Protein AF-A0A920STB0-F1 (afdb_monomer)

pLDDT: mean 74.6, std 9.64, range [38.59, 88.31]

Sequence (84 aa):
MIRSGPGLLSNDLDAYTTPYRVFVNADEEVGAALRRYTAPPGDDRSLDVGSTIEIAHRMARPSSRERFCLPGLRHMAPVEDPGA

Radius of gyration: 19.27 Å; Cα contacts (8 Å, |Δi|>4): 67; chains: 1; bounding box: 45×46×34 Å

Nearest PDB structures (foldseek):
  6jim-assembly2_B  TM=3.962E-01  e=4.246E+00  Chikungunya virus
  6jim-assembly1_A  TM=3.996E-01  e=5.591E+00  Chikungunya virus
  8ivi-assembly1_A  TM=3.682E-01  e=9.051E+00  Mycobacterium tuberculosis H37Rv

Structure (mmCIF, N/CA/C/O backbone):
data_AF-A0A920STB0-F1
#
_entry.id   AF-A0A920STB0-F1
#
loop_
_atom_site.group_PDB
_atom_site.id
_atom_site.type_symbol
_atom_site.label_atom_id
_atom_site.label_alt_id
_atom_site.label_comp_id
_atom_site.label_asym_id
_atom_site.label_entity_id
_atom_site.label_seq_id
_atom_site.pdbx_PDB_ins_code
_atom_site.Cartn_x
_atom_site.Cartn_y
_atom_site.Cartn_z
_atom_site.occupancy
_atom_site.B_iso_or_equiv
_atom_site.auth_seq_id
_atom_site.auth_comp_id
_atom_site.auth_asym_id
_atom_site.auth_atom_id
_atom_site.pdbx_PDB_model_num
ATOM 1 N N . MET A 1 1 ? -30.304 -33.244 -2.229 1.00 38.59 1 MET A N 1
ATOM 2 C CA . MET A 1 1 ? -30.901 -32.572 -1.054 1.00 38.59 1 MET A CA 1
ATOM 3 C C . MET A 1 1 ? -29.760 -32.131 -0.147 1.00 38.59 1 MET A C 1
ATOM 5 O O . MET A 1 1 ? -29.222 -32.952 0.580 1.00 38.59 1 MET A O 1
ATOM 9 N N . ILE A 1 2 ? -29.304 -30.884 -0.283 1.00 48.53 2 ILE A N 1
ATOM 10 C CA . ILE A 1 2 ? -28.231 -30.312 0.547 1.00 48.53 2 ILE A CA 1
ATOM 11 C C . ILE A 1 2 ? -28.921 -29.668 1.750 1.00 48.53 2 ILE A C 1
ATOM 13 O O . ILE A 1 2 ? -29.781 -28.809 1.571 1.00 48.53 2 ILE A O 1
ATOM 17 N N . ARG A 1 3 ? -28.615 -30.130 2.966 1.00 47.72 3 ARG A N 1
ATOM 18 C CA . ARG A 1 3 ? -29.109 -29.495 4.192 1.00 47.72 3 ARG A CA 1
ATOM 19 C C . ARG A 1 3 ? -28.303 -28.224 4.434 1.00 47.72 3 ARG A C 1
ATOM 21 O O . ARG A 1 3 ? -27.120 -28.305 4.746 1.00 47.72 3 ARG A O 1
ATOM 28 N N . SER A 1 4 ? -28.949 -27.072 4.296 1.00 53.78 4 SER A N 1
ATOM 29 C CA . SER A 1 4 ? -28.440 -25.799 4.798 1.00 53.78 4 SER A CA 1
ATOM 30 C C . SER A 1 4 ? -28.271 -25.918 6.316 1.00 53.78 4 SER A C 1
ATOM 32 O O . SER A 1 4 ? -29.242 -26.188 7.023 1.00 53.78 4 SER A O 1
ATOM 34 N N . GLY A 1 5 ? -27.036 -25.798 6.812 1.00 57.22 5 GLY A N 1
ATOM 35 C CA . GLY A 1 5 ? -26.766 -25.690 8.249 1.00 57.22 5 GLY A CA 1
ATOM 36 C C . GLY A 1 5 ? -27.433 -24.441 8.843 1.00 57.22 5 GLY A C 1
ATOM 37 O O . GLY A 1 5 ? -27.860 -23.570 8.080 1.00 57.22 5 GLY A O 1
ATOM 38 N N . PRO A 1 6 ? -27.559 -24.342 10.179 1.00 54.16 6 PRO A N 1
ATOM 39 C CA . PRO A 1 6 ? -28.166 -23.176 10.812 1.00 54.16 6 PRO A CA 1
ATOM 40 C C . PRO A 1 6 ? -27.395 -21.922 10.383 1.00 54.16 6 PRO A C 1
ATOM 42 O O . PRO A 1 6 ? -26.212 -21.781 10.686 1.00 54.16 6 PRO A O 1
ATOM 45 N N . GLY A 1 7 ? -28.047 -21.046 9.614 1.00 59.94 7 GLY A N 1
ATOM 46 C CA . GLY A 1 7 ? -27.490 -19.740 9.268 1.00 59.94 7 GLY A CA 1
ATOM 47 C C . GLY A 1 7 ? -27.231 -18.944 10.544 1.00 59.94 7 GLY A C 1
ATOM 48 O O . GLY A 1 7 ? -27.941 -19.145 11.530 1.00 59.94 7 GLY A O 1
ATOM 49 N N . LEU A 1 8 ? -26.220 -18.066 10.547 1.00 59.75 8 LEU A N 1
ATOM 50 C CA . LEU A 1 8 ? -26.009 -17.123 11.650 1.00 59.75 8 LEU A CA 1
ATOM 51 C C . LEU A 1 8 ? -27.327 -16.369 11.896 1.00 59.75 8 LEU A C 1
ATOM 53 O O . LEU A 1 8 ? -27.713 -15.510 11.108 1.00 59.75 8 LEU A O 1
ATOM 57 N N . LEU A 1 9 ? -28.039 -16.726 12.968 1.00 63.91 9 LEU A N 1
ATOM 58 C CA . LEU A 1 9 ? -29.356 -16.169 13.300 1.00 63.91 9 LEU A CA 1
ATOM 59 C C . LEU A 1 9 ? -29.271 -14.705 13.760 1.00 63.91 9 LEU A C 1
ATOM 61 O O . LEU A 1 9 ? -30.284 -14.015 13.807 1.00 63.91 9 LEU A O 1
ATOM 65 N N . SER A 1 10 ? -28.065 -14.216 14.045 1.00 67.06 10 SER A N 1
ATOM 66 C CA . SER A 1 10 ? -27.767 -12.800 14.224 1.00 67.06 10 SER A CA 1
ATOM 67 C C . SER A 1 10 ? -26.295 -12.548 13.912 1.00 67.06 10 SER A C 1
ATOM 69 O O . SER A 1 10 ? -25.431 -13.257 14.433 1.00 67.06 10 SER A O 1
ATOM 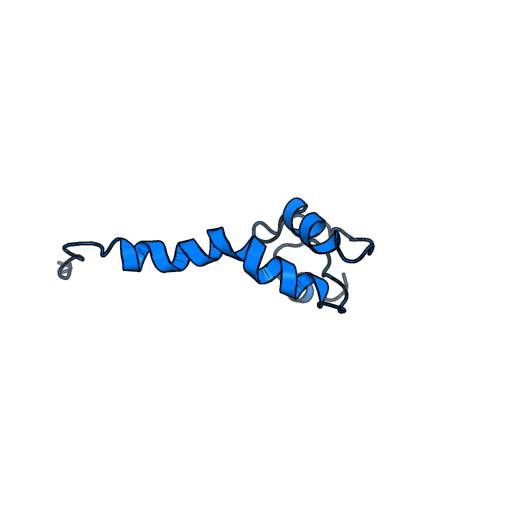71 N N . ASN A 1 11 ? -25.997 -11.534 13.102 1.00 70.69 11 ASN A N 1
ATOM 72 C CA . ASN A 1 11 ? -24.641 -10.999 13.030 1.00 70.69 11 ASN A CA 1
ATOM 73 C C . ASN A 1 11 ? -24.384 -10.179 14.296 1.00 70.69 11 ASN A C 1
ATOM 75 O O . ASN A 1 11 ? -25.120 -9.233 14.576 1.00 70.69 11 ASN A O 1
ATOM 79 N N . ASP A 1 12 ? -23.334 -10.522 15.034 1.00 84.12 12 ASP A N 1
ATOM 80 C CA . ASP A 1 12 ? -22.741 -9.597 15.991 1.00 84.12 12 ASP A CA 1
ATOM 81 C C . ASP A 1 12 ? -22.149 -8.426 15.190 1.00 84.12 12 ASP A C 1
ATOM 83 O O . ASP A 1 12 ? -21.188 -8.584 14.432 1.00 84.12 12 ASP A O 1
ATOM 87 N N . LEU A 1 13 ? -22.792 -7.262 15.295 1.00 83.06 13 LEU A N 1
ATOM 88 C CA . LEU A 1 13 ? -22.397 -6.043 14.593 1.00 83.06 13 LEU A CA 1
ATOM 89 C C . LEU A 1 13 ? -21.021 -5.549 15.045 1.00 83.06 13 LEU A C 1
ATOM 91 O O . LEU A 1 13 ? -20.265 -5.037 14.218 1.00 83.06 13 LEU A O 1
ATOM 95 N N . ASP A 1 14 ? -20.668 -5.733 16.315 1.00 83.38 14 ASP A N 1
ATOM 96 C CA . ASP A 1 14 ? -19.369 -5.323 16.838 1.00 83.38 14 ASP A CA 1
ATOM 97 C C . ASP A 1 14 ? -18.275 -6.244 16.295 1.00 83.38 14 ASP A C 1
ATOM 99 O O . ASP A 1 14 ? -17.263 -5.767 15.773 1.00 83.38 14 ASP A O 1
ATOM 103 N N . ALA A 1 15 ? -18.502 -7.560 16.296 1.00 80.38 15 ALA A N 1
ATOM 104 C CA . ALA A 1 15 ? -17.587 -8.515 15.670 1.00 80.38 15 ALA A CA 1
ATOM 105 C C . ALA A 1 15 ? -17.456 -8.287 14.154 1.00 80.38 15 ALA A C 1
ATOM 107 O O . ALA A 1 15 ? -16.358 -8.385 13.605 1.00 80.38 15 ALA A O 1
ATOM 108 N N . TYR A 1 16 ? -18.553 -7.936 13.475 1.00 81.25 16 TYR A N 1
ATOM 109 C CA . TYR A 1 16 ? -18.549 -7.642 12.044 1.00 81.25 16 TYR A CA 1
ATOM 110 C C . TYR A 1 16 ? -17.797 -6.349 11.716 1.00 81.25 16 TYR A C 1
ATOM 112 O O . TYR A 1 16 ? -17.090 -6.301 10.716 1.00 81.25 16 TYR A O 1
ATOM 120 N N . THR A 1 17 ? -17.923 -5.302 12.537 1.00 86.75 17 THR A N 1
ATOM 121 C CA . THR A 1 17 ? -17.324 -3.983 12.265 1.00 86.75 17 THR A CA 1
ATOM 122 C C . THR A 1 17 ? -15.893 -3.836 12.776 1.00 86.75 17 THR A C 1
ATOM 124 O O . THR A 1 17 ? -15.138 -3.040 12.219 1.00 86.75 17 THR A O 1
ATOM 127 N N . THR A 1 18 ? -15.481 -4.617 13.779 1.00 85.88 18 THR A N 1
ATOM 128 C CA . THR A 1 18 ? -14.131 -4.565 14.370 1.00 85.88 18 THR A CA 1
ATOM 129 C C . THR A 1 18 ? -13.001 -4.640 13.330 1.00 85.88 18 THR A C 1
ATOM 131 O O . THR A 1 18 ? -12.119 -3.781 13.377 1.00 85.88 18 THR A O 1
ATOM 134 N N . PRO A 1 19 ? -13.019 -5.555 12.339 1.00 82.56 19 PRO A N 1
ATOM 135 C CA . PRO A 1 19 ? -11.991 -5.591 11.297 1.00 82.56 19 PRO A CA 1
ATOM 136 C C . PRO A 1 19 ? -11.972 -4.325 10.432 1.00 82.56 19 PRO A C 1
ATOM 138 O O . PRO A 1 19 ? -10.909 -3.871 10.022 1.00 82.56 19 PRO A O 1
ATOM 141 N N . TYR A 1 20 ? -13.135 -3.716 10.183 1.00 80.50 20 TYR A N 1
ATOM 142 C CA . TYR A 1 20 ? -13.233 -2.513 9.353 1.00 80.50 20 TYR A CA 1
ATOM 143 C C . TYR A 1 20 ? -12.691 -1.265 10.046 1.00 80.50 20 TYR A C 1
ATOM 145 O O . TYR A 1 20 ? -12.229 -0.346 9.372 1.00 80.50 20 TYR A O 1
ATOM 153 N N . ARG A 1 21 ? -12.678 -1.241 11.385 1.00 82.38 21 ARG A N 1
ATOM 154 C CA . ARG A 1 21 ? -12.065 -0.146 12.152 1.00 82.38 21 ARG A CA 1
ATOM 155 C C . ARG A 1 21 ? -10.571 -0.023 11.870 1.00 82.38 21 ARG A C 1
ATOM 157 O O . ARG A 1 21 ? -10.064 1.092 11.887 1.00 82.38 21 ARG A O 1
ATOM 164 N N . VAL A 1 22 ? -9.897 -1.127 11.533 1.00 78.81 22 VAL A N 1
ATOM 165 C CA . VAL A 1 22 ? -8.494 -1.100 11.094 1.00 78.81 22 VAL A CA 1
ATOM 166 C C . VAL A 1 22 ? -8.347 -0.226 9.854 1.00 78.81 22 VAL A C 1
ATOM 168 O O . VAL A 1 22 ? -7.495 0.647 9.839 1.00 78.81 22 VAL A O 1
ATOM 171 N N . PHE A 1 23 ? -9.208 -0.374 8.845 1.00 73.56 23 PHE A N 1
ATOM 172 C CA . PHE A 1 23 ? -9.124 0.445 7.631 1.00 73.56 23 PHE A CA 1
ATOM 173 C C . PHE A 1 23 ? -9.456 1.922 7.877 1.00 73.56 23 PHE A C 1
ATOM 175 O O . PHE A 1 23 ? -8.885 2.785 7.219 1.00 73.56 23 PHE A O 1
ATOM 182 N N . VAL A 1 24 ? -10.346 2.217 8.830 1.00 78.50 24 VAL A N 1
ATOM 183 C CA . VAL A 1 24 ? -10.707 3.598 9.196 1.00 78.50 24 VAL A CA 1
ATOM 184 C C . VAL A 1 24 ? -9.578 4.291 9.965 1.00 78.50 24 VAL A C 1
ATOM 186 O O . VAL A 1 24 ? -9.289 5.456 9.708 1.00 78.50 24 VAL A O 1
ATOM 189 N N . ASN A 1 25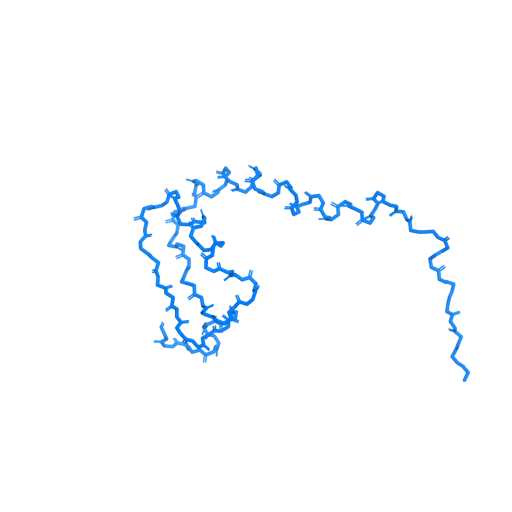 ? -8.921 3.576 10.880 1.00 78.75 25 ASN A N 1
ATOM 190 C CA . ASN A 1 25 ? -7.913 4.143 11.781 1.00 78.75 25 ASN A CA 1
ATOM 191 C C . ASN A 1 25 ? -6.471 3.974 11.276 1.00 78.75 25 ASN A C 1
ATOM 193 O O . ASN A 1 25 ? -5.554 4.598 11.815 1.00 78.75 25 ASN A O 1
ATOM 197 N N . ALA A 1 26 ? -6.258 3.150 10.243 1.00 74.12 26 ALA A N 1
ATOM 198 C CA . ALA A 1 26 ? -4.935 2.823 9.716 1.00 74.12 26 ALA A CA 1
ATOM 199 C C . ALA A 1 26 ? -4.120 4.071 9.381 1.00 74.12 26 ALA A C 1
ATOM 201 O O . ALA A 1 26 ? -2.919 4.085 9.602 1.00 74.12 26 ALA A O 1
ATOM 202 N N . ASP A 1 27 ? -4.739 5.140 8.890 1.00 71.38 27 ASP A N 1
ATOM 203 C CA . ASP A 1 27 ? -4.015 6.355 8.522 1.00 71.38 27 ASP A CA 1
ATOM 204 C C . ASP A 1 27 ? -3.297 7.024 9.701 1.00 71.38 27 ASP A C 1
ATOM 206 O O . ASP A 1 27 ? -2.149 7.461 9.562 1.00 71.38 27 ASP A O 1
ATOM 210 N N . GLU A 1 28 ? -3.949 7.094 10.863 1.00 72.25 28 GLU A N 1
ATOM 211 C CA . GLU A 1 28 ? -3.357 7.664 12.075 1.00 72.25 28 GLU A CA 1
ATOM 212 C C . GLU A 1 28 ? -2.286 6.731 12.654 1.00 72.25 28 GLU A C 1
ATOM 214 O O . GLU A 1 28 ? -1.184 7.179 12.990 1.00 72.25 28 GLU A O 1
ATOM 219 N N . GLU A 1 29 ? -2.571 5.427 12.704 1.00 72.75 29 GLU A N 1
ATOM 220 C CA . GLU A 1 29 ? -1.683 4.411 13.282 1.00 72.75 29 GLU A CA 1
ATOM 221 C C . GLU A 1 29 ? -0.437 4.153 12.411 1.00 72.75 29 GLU A C 1
ATOM 223 O O . GLU A 1 29 ? 0.699 4.135 12.897 1.00 72.75 29 GLU A O 1
ATOM 228 N N . VAL A 1 30 ? -0.623 4.016 11.096 1.00 73.75 30 VAL A N 1
ATOM 229 C CA . VAL A 1 30 ? 0.432 3.730 10.112 1.00 73.75 30 VAL A CA 1
ATOM 230 C C . VAL A 1 30 ? 1.211 4.996 9.760 1.00 73.75 30 VAL A C 1
ATOM 232 O O . VAL A 1 30 ? 2.422 4.929 9.547 1.00 73.75 30 VAL A O 1
ATOM 235 N N . GLY A 1 31 ? 0.580 6.175 9.769 1.00 72.88 31 GLY A N 1
ATOM 236 C CA . GLY A 1 31 ? 1.237 7.442 9.439 1.00 72.88 31 GLY A CA 1
ATOM 237 C C . GLY A 1 31 ? 2.470 7.743 10.302 1.00 72.88 31 GLY A C 1
ATOM 238 O O . GLY A 1 31 ? 3.476 8.255 9.801 1.00 72.88 31 GLY A O 1
ATOM 239 N N . ALA A 1 32 ? 2.437 7.392 11.592 1.00 74.94 32 ALA A N 1
ATOM 240 C CA . ALA A 1 32 ? 3.592 7.523 12.482 1.00 74.94 32 ALA A CA 1
ATOM 241 C C . ALA A 1 32 ? 4.709 6.514 12.172 1.00 74.94 32 ALA A C 1
ATOM 243 O O . ALA A 1 32 ? 5.887 6.877 12.220 1.00 74.94 32 ALA A O 1
ATOM 244 N N . ALA A 1 33 ? 4.351 5.276 11.826 1.00 75.75 33 ALA A N 1
ATOM 245 C CA . ALA A 1 33 ? 5.301 4.237 11.442 1.00 75.75 33 ALA A CA 1
ATOM 246 C C . ALA A 1 33 ? 5.975 4.544 10.093 1.00 75.75 33 ALA A C 1
ATOM 248 O O . ALA A 1 33 ? 7.188 4.382 9.962 1.00 75.75 33 ALA A O 1
ATOM 249 N N . LEU A 1 34 ? 5.230 5.088 9.125 1.00 71.12 34 LEU A N 1
ATOM 250 C CA . LEU A 1 34 ? 5.747 5.472 7.807 1.00 71.12 34 LEU A CA 1
ATOM 251 C C . LEU A 1 34 ? 6.845 6.529 7.875 1.00 71.12 34 LEU A C 1
ATOM 253 O O . LEU A 1 34 ? 7.787 6.481 7.093 1.00 71.12 34 LEU A O 1
ATOM 257 N N . ARG A 1 35 ? 6.788 7.446 8.848 1.00 75.25 35 ARG A N 1
ATOM 258 C CA . ARG A 1 35 ? 7.860 8.434 9.066 1.00 75.25 35 ARG A CA 1
ATOM 259 C C . ARG A 1 35 ? 9.192 7.806 9.488 1.00 75.25 35 ARG A C 1
ATOM 261 O O . ARG A 1 35 ? 10.223 8.461 9.391 1.00 75.25 35 ARG A O 1
ATOM 268 N N . ARG A 1 36 ? 9.177 6.563 9.976 1.00 77.06 36 ARG A N 1
ATO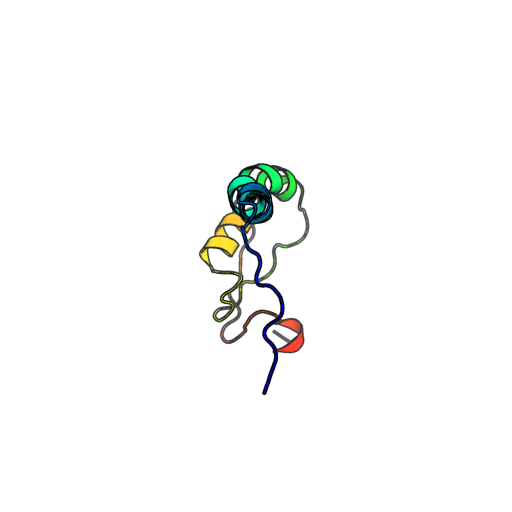M 269 C CA . ARG A 1 36 ? 10.370 5.804 10.384 1.00 77.06 36 ARG A CA 1
ATOM 270 C C . ARG A 1 36 ? 10.822 4.805 9.319 1.00 77.06 36 ARG A C 1
ATOM 272 O O . ARG A 1 36 ? 11.866 4.182 9.485 1.00 77.06 36 ARG A O 1
ATOM 279 N N . TYR A 1 37 ? 10.053 4.637 8.245 1.00 71.62 37 TYR A N 1
ATOM 280 C CA . TYR A 1 37 ? 10.383 3.731 7.155 1.00 71.62 37 TYR A CA 1
ATOM 281 C C . TYR A 1 37 ? 11.480 4.348 6.279 1.00 71.62 37 TYR A C 1
ATOM 283 O O . TYR A 1 37 ? 11.272 5.354 5.604 1.00 71.62 37 TYR A O 1
ATOM 291 N N . THR A 1 38 ? 12.673 3.757 6.312 1.00 70.62 38 THR A N 1
ATOM 292 C CA . THR A 1 38 ? 13.856 4.278 5.610 1.00 70.62 38 THR A CA 1
ATOM 293 C C . THR A 1 38 ? 14.123 3.586 4.279 1.00 70.62 38 THR A C 1
ATOM 295 O O . THR A 1 38 ? 14.812 4.164 3.431 1.00 70.62 38 THR A O 1
ATOM 298 N N . ALA A 1 39 ? 13.562 2.395 4.057 1.00 68.50 39 ALA A N 1
ATOM 299 C CA . ALA A 1 39 ? 13.715 1.663 2.806 1.00 68.50 39 ALA A CA 1
ATOM 300 C C . ALA A 1 39 ? 13.068 2.421 1.632 1.00 68.50 39 ALA A C 1
ATOM 302 O O . ALA A 1 39 ? 12.176 3.254 1.847 1.00 68.50 39 ALA A O 1
ATOM 303 N N . PRO A 1 40 ? 13.536 2.203 0.390 1.00 62.84 40 PRO A N 1
ATOM 304 C CA . PRO A 1 40 ? 12.905 2.778 -0.782 1.00 62.84 40 PRO A CA 1
ATOM 305 C C . PRO A 1 40 ? 11.431 2.380 -0.781 1.00 62.84 40 PRO A C 1
ATOM 307 O O . PRO A 1 40 ? 11.098 1.209 -0.571 1.00 62.84 40 PRO A O 1
ATOM 310 N N . PRO A 1 41 ? 10.523 3.343 -0.914 1.00 65.12 41 PRO A N 1
ATOM 311 C CA . PRO A 1 41 ? 9.139 2.992 -1.118 1.00 65.12 41 PRO A CA 1
ATOM 312 C C . PRO A 1 41 ? 9.009 2.370 -2.518 1.00 65.12 41 PRO A C 1
ATOM 314 O O . PRO A 1 41 ? 9.623 2.865 -3.457 1.00 65.12 41 PRO A O 1
ATOM 317 N N . GLY A 1 42 ? 8.284 1.255 -2.622 1.00 68.31 42 GLY A N 1
ATOM 318 C CA . GLY A 1 42 ? 8.234 0.463 -3.853 1.00 68.31 42 GLY A CA 1
ATOM 319 C C . GLY A 1 42 ? 7.639 1.220 -5.040 1.00 68.31 42 GLY A C 1
ATOM 320 O O . GLY A 1 42 ? 6.881 2.181 -4.857 1.00 68.31 42 GLY A O 1
ATOM 321 N N . ASP A 1 43 ? 7.980 0.755 -6.239 1.00 72.31 43 ASP A N 1
ATOM 322 C CA . ASP A 1 43 ? 7.424 1.273 -7.484 1.00 72.31 43 ASP A CA 1
ATOM 323 C C . ASP A 1 43 ? 5.951 0.909 -7.621 1.00 72.31 43 ASP A C 1
ATOM 325 O O . ASP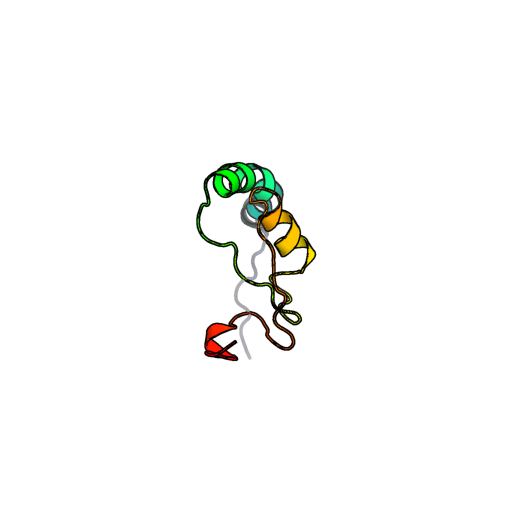 A 1 43 ? 5.484 -0.152 -7.179 1.00 72.31 43 ASP A O 1
ATOM 329 N N . ASP A 1 44 ? 5.219 1.840 -8.215 1.00 73.69 44 ASP A N 1
ATOM 330 C CA . ASP A 1 44 ? 3.807 1.670 -8.479 1.00 73.69 44 ASP A CA 1
ATOM 331 C C . ASP A 1 44 ? 3.594 0.868 -9.763 1.00 73.69 44 ASP A C 1
ATOM 333 O O . ASP A 1 44 ? 4.465 0.821 -10.627 1.00 73.69 44 ASP A O 1
ATOM 337 N N . ARG A 1 45 ? 2.452 0.203 -9.900 1.00 80.88 45 ARG A N 1
ATOM 338 C CA . ARG A 1 45 ? 2.181 -0.731 -10.995 1.00 80.88 45 ARG A CA 1
ATOM 339 C C . ARG A 1 45 ? 0.839 -0.373 -11.607 1.00 80.88 45 ARG A C 1
ATOM 341 O O . ARG A 1 45 ? -0.192 -0.438 -10.950 1.00 80.88 45 ARG A O 1
ATOM 348 N N . SER A 1 46 ? 0.856 0.024 -12.878 1.00 78.88 46 SER A N 1
ATOM 349 C CA . SER A 1 46 ? -0.292 0.681 -13.533 1.00 78.88 46 SER A CA 1
ATOM 350 C C . SER A 1 46 ? -1.604 -0.123 -13.552 1.00 78.88 46 SER A C 1
ATOM 352 O O . SER A 1 46 ? -2.663 0.463 -13.767 1.00 78.88 46 SER A O 1
ATOM 354 N N . LEU A 1 47 ? -1.559 -1.447 -13.346 1.00 83.44 47 LEU A N 1
ATOM 355 C CA . LEU A 1 47 ? -2.733 -2.327 -13.303 1.00 83.44 47 LEU A CA 1
ATOM 356 C C . LEU A 1 47 ? -2.993 -2.923 -11.906 1.00 83.44 47 LEU A C 1
ATOM 358 O O . LEU A 1 47 ? -3.834 -3.820 -11.774 1.00 83.44 47 LEU A O 1
ATOM 362 N N . ASP A 1 48 ? -2.285 -2.469 -10.869 1.00 83.25 48 ASP A N 1
ATOM 363 C CA . ASP A 1 48 ? -2.505 -2.909 -9.492 1.00 83.25 48 ASP A CA 1
ATOM 364 C C . ASP A 1 48 ? -3.715 -2.204 -8.865 1.00 83.25 48 ASP A C 1
ATOM 366 O O . ASP A 1 48 ? -3.654 -1.068 -8.402 1.00 83.25 48 ASP A O 1
ATOM 370 N N . VAL A 1 49 ? -4.839 -2.917 -8.802 1.00 80.12 49 VAL A N 1
ATOM 371 C CA . VAL A 1 49 ? -6.074 -2.415 -8.179 1.00 80.12 49 VAL A CA 1
ATOM 372 C C . VAL A 1 49 ? -5.985 -2.300 -6.652 1.00 80.12 49 VAL A C 1
ATOM 374 O O . VAL A 1 49 ? -6.828 -1.641 -6.049 1.00 80.12 49 VAL A O 1
ATOM 377 N N . GLY A 1 50 ? -5.000 -2.948 -6.019 1.00 75.69 50 GLY A N 1
ATOM 378 C CA . GLY A 1 50 ? -4.778 -2.903 -4.570 1.00 75.69 50 GLY A CA 1
ATOM 379 C C . GLY A 1 50 ? -3.859 -1.765 -4.117 1.00 75.69 50 GLY A C 1
ATOM 380 O O . GLY A 1 50 ? -3.854 -1.425 -2.934 1.00 75.69 50 GLY A O 1
ATOM 381 N N . SER A 1 51 ? -3.114 -1.161 -5.045 1.00 71.38 51 SER A N 1
ATOM 382 C CA . SER A 1 51 ? -2.114 -0.124 -4.775 1.00 71.38 51 SER A CA 1
ATOM 383 C C . SER A 1 51 ? -2.273 0.994 -5.802 1.00 71.38 51 SER A C 1
ATOM 385 O O . SER A 1 51 ? -1.555 1.034 -6.787 1.00 71.38 51 SER A O 1
ATOM 387 N N . THR A 1 52 ? -3.249 1.885 -5.627 1.00 73.88 52 THR A N 1
ATOM 388 C CA . THR A 1 52 ? -3.445 2.957 -6.616 1.00 73.88 52 THR A CA 1
ATOM 389 C C . THR A 1 52 ? -2.298 3.976 -6.591 1.00 73.88 52 THR A C 1
ATOM 391 O O . THR A 1 52 ? -1.636 4.161 -5.562 1.00 73.88 52 THR A O 1
ATOM 394 N N . ILE A 1 53 ? -2.141 4.720 -7.691 1.00 71.75 53 ILE A N 1
ATOM 395 C CA . ILE A 1 53 ? -1.225 5.869 -7.817 1.00 71.75 53 ILE A CA 1
ATOM 396 C C . ILE A 1 53 ? -1.372 6.851 -6.649 1.00 71.75 53 ILE A C 1
ATOM 398 O O . ILE A 1 53 ? -0.385 7.346 -6.102 1.00 71.75 53 ILE A O 1
ATOM 402 N N . GLU A 1 54 ? -2.593 7.117 -6.198 1.00 76.50 54 GLU A N 1
ATOM 403 C CA . GLU A 1 54 ? -2.867 8.012 -5.075 1.00 76.50 54 GLU A CA 1
ATOM 404 C C . GLU A 1 54 ? -2.314 7.465 -3.752 1.00 76.50 54 GLU A C 1
ATOM 406 O O . GLU A 1 54 ? -1.710 8.217 -2.977 1.00 76.50 54 GLU A O 1
ATOM 411 N N . ILE A 1 55 ? -2.472 6.159 -3.503 1.00 76.75 55 ILE A N 1
ATOM 412 C CA . ILE A 1 55 ? -1.902 5.478 -2.331 1.00 76.75 55 ILE A CA 1
ATOM 413 C C . ILE A 1 55 ? -0.374 5.543 -2.405 1.00 76.75 55 ILE A C 1
ATOM 415 O O . ILE A 1 55 ? 0.283 5.922 -1.427 1.00 76.75 55 ILE A O 1
ATOM 419 N N . ALA A 1 56 ? 0.197 5.261 -3.577 1.00 75.50 56 ALA A N 1
ATOM 420 C CA . ALA A 1 56 ? 1.628 5.350 -3.814 1.00 75.50 56 ALA A CA 1
ATOM 421 C C . ALA A 1 56 ? 2.152 6.771 -3.530 1.00 75.50 56 ALA A C 1
ATOM 423 O O . ALA A 1 56 ? 3.082 6.928 -2.737 1.00 75.50 56 ALA A O 1
ATOM 424 N N . HIS A 1 57 ? 1.527 7.821 -4.064 1.00 76.31 57 HIS A N 1
ATOM 425 C CA . HIS A 1 57 ? 1.922 9.204 -3.789 1.00 76.31 57 HIS A CA 1
ATOM 426 C C . HIS A 1 57 ? 1.821 9.569 -2.308 1.00 76.31 57 HIS A C 1
ATOM 428 O O . HIS A 1 57 ? 2.723 10.214 -1.766 1.00 76.31 57 HIS A O 1
ATOM 434 N N . ARG A 1 58 ? 0.757 9.143 -1.622 1.00 76.50 58 ARG A N 1
ATOM 435 C CA . ARG A 1 58 ? 0.576 9.416 -0.192 1.00 76.50 58 ARG A CA 1
ATOM 436 C C . ARG A 1 58 ? 1.692 8.807 0.655 1.00 76.50 58 ARG A C 1
ATOM 438 O O . ARG A 1 58 ? 2.218 9.482 1.538 1.00 76.50 58 ARG A O 1
ATOM 445 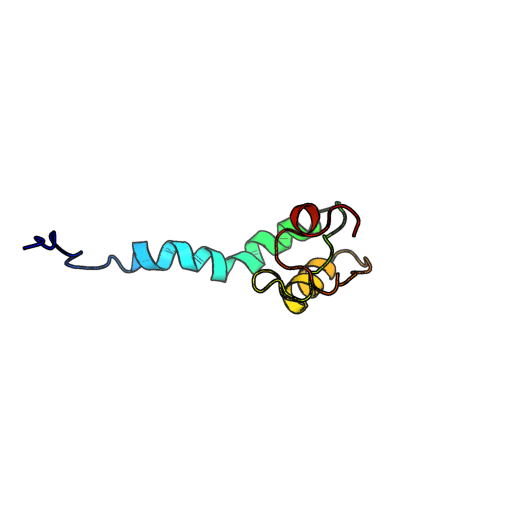N N . MET A 1 59 ? 2.088 7.578 0.339 1.00 73.38 59 MET A N 1
ATOM 446 C CA . MET A 1 59 ? 3.194 6.873 0.990 1.00 73.38 59 MET A CA 1
ATOM 447 C C . MET A 1 59 ? 4.557 7.516 0.685 1.00 73.38 59 MET A C 1
ATOM 449 O O . MET A 1 59 ? 5.476 7.429 1.493 1.00 73.38 59 MET A O 1
ATOM 453 N N . ALA A 1 60 ? 4.710 8.161 -0.477 1.00 74.06 60 ALA A N 1
ATOM 454 C CA . ALA A 1 60 ? 5.950 8.820 -0.893 1.00 74.06 60 ALA A CA 1
ATOM 455 C C . ALA A 1 60 ? 6.181 10.179 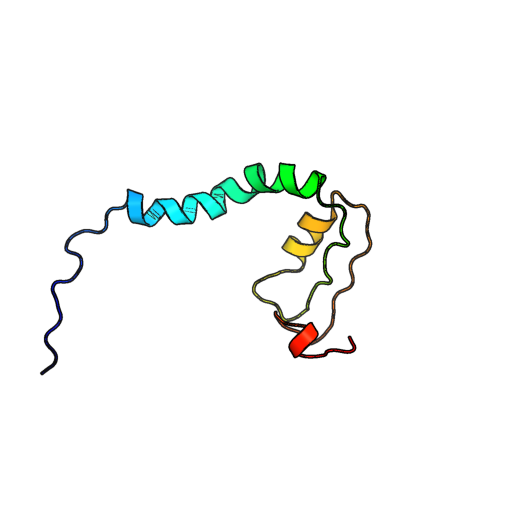-0.219 1.00 74.06 60 ALA A C 1
ATOM 457 O O . ALA A 1 60 ? 7.337 10.544 0.010 1.00 74.06 60 ALA A O 1
ATOM 458 N N . ARG A 1 61 ? 5.101 10.911 0.109 1.00 76.25 61 ARG A N 1
ATOM 459 C CA . ARG A 1 61 ? 5.136 12.283 0.661 1.00 76.25 61 ARG A CA 1
ATOM 460 C C . ARG A 1 61 ? 6.179 12.507 1.766 1.00 76.25 61 ARG A C 1
ATOM 462 O O . ARG A 1 61 ? 6.838 13.540 1.711 1.00 76.25 61 ARG A O 1
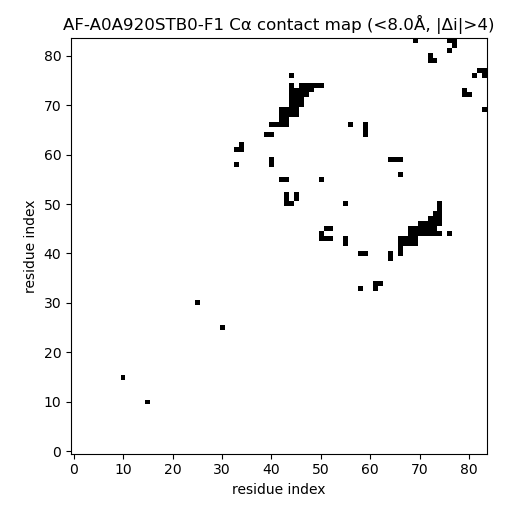ATOM 469 N N . PRO A 1 62 ? 6.377 11.599 2.742 1.00 74.06 62 PRO A N 1
ATOM 470 C CA . PRO A 1 62 ? 7.360 11.812 3.805 1.00 74.06 62 PRO A CA 1
ATOM 471 C C . PRO A 1 62 ? 8.825 11.672 3.361 1.00 74.06 62 PRO A C 1
ATOM 473 O O . PRO A 1 62 ? 9.713 12.065 4.107 1.00 74.06 62 PRO A O 1
ATOM 476 N N . SER A 1 63 ? 9.091 11.070 2.196 1.00 70.00 63 SER A N 1
ATOM 477 C CA . SER A 1 63 ? 10.425 10.579 1.820 1.00 70.00 63 SER A CA 1
ATOM 478 C C . SER A 1 63 ? 11.158 11.410 0.764 1.00 70.00 63 SER A C 1
ATOM 480 O O . SER A 1 63 ? 12.323 11.127 0.504 1.00 70.00 63 SER A O 1
ATOM 482 N N . SER A 1 64 ? 10.512 12.411 0.149 1.00 68.31 64 SER A N 1
ATOM 483 C CA . SER A 1 64 ? 11.068 13.226 -0.956 1.00 68.31 64 SER A CA 1
ATOM 484 C C . SER A 1 64 ? 11.614 12.420 -2.150 1.00 68.31 64 SER A C 1
ATOM 486 O O . SER A 1 64 ? 12.328 12.967 -2.985 1.00 68.31 64 SER A O 1
ATOM 488 N N . ARG A 1 65 ? 11.324 11.115 -2.218 1.00 68.25 65 ARG A N 1
ATOM 489 C CA . ARG A 1 65 ? 11.851 10.192 -3.226 1.00 68.25 65 ARG A CA 1
ATOM 490 C C . ARG A 1 65 ? 10.962 10.174 -4.459 1.00 68.25 65 ARG A C 1
ATOM 492 O O . ARG A 1 65 ? 9.736 10.221 -4.350 1.00 68.25 65 ARG A O 1
ATOM 499 N N . GLU A 1 66 ? 11.610 10.067 -5.610 1.00 66.00 66 GLU A N 1
ATOM 500 C CA . GLU A 1 66 ? 10.960 9.860 -6.898 1.00 66.00 66 GLU A CA 1
ATOM 501 C C . GLU A 1 66 ? 10.301 8.471 -6.947 1.00 66.00 66 GLU A C 1
ATOM 503 O O . GLU A 1 66 ? 10.767 7.525 -6.308 1.00 66.00 66 GLU A O 1
ATOM 508 N N . ARG A 1 67 ? 9.167 8.379 -7.642 1.00 70.31 67 ARG A N 1
ATOM 509 C CA . ARG A 1 67 ? 8.365 7.163 -7.823 1.00 70.31 67 ARG A CA 1
ATOM 510 C C . ARG A 1 67 ? 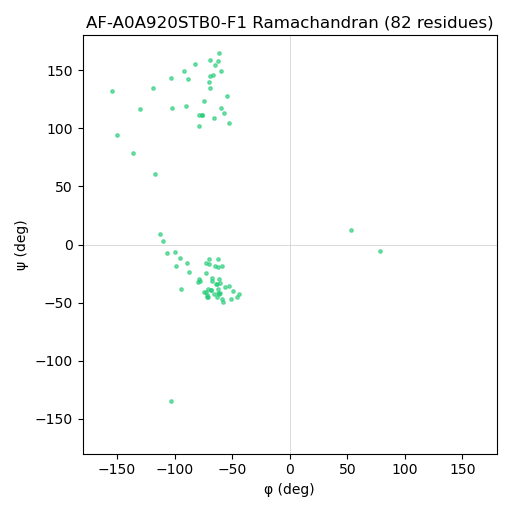8.321 6.851 -9.309 1.00 70.31 67 ARG A C 1
ATOM 512 O O . ARG A 1 67 ? 8.002 7.749 -10.087 1.00 70.31 67 ARG A O 1
ATOM 519 N N . PHE A 1 68 ? 8.534 5.592 -9.672 1.00 71.31 68 PHE A N 1
ATOM 520 C CA . PHE A 1 68 ? 8.280 5.114 -11.025 1.00 71.31 68 PHE A CA 1
ATOM 521 C C . PHE A 1 68 ? 6.978 4.310 -11.053 1.00 71.31 68 PHE A C 1
ATOM 523 O O . PHE A 1 68 ? 6.627 3.629 -10.088 1.00 71.31 68 PHE A O 1
ATOM 530 N N . CYS A 1 69 ? 6.227 4.445 -12.146 1.00 78.50 69 CYS A N 1
ATOM 531 C CA . CYS A 1 69 ? 5.083 3.591 -12.438 1.00 78.50 69 CYS A CA 1
ATOM 532 C C . CYS A 1 69 ? 5.523 2.573 -13.488 1.00 78.50 69 CYS A C 1
ATOM 534 O O . CYS A 1 69 ? 5.891 2.956 -14.598 1.00 78.50 69 CYS A O 1
ATOM 536 N N . LEU A 1 70 ? 5.491 1.293 -13.130 1.00 83.94 70 LEU A N 1
ATOM 537 C CA . LEU A 1 70 ? 5.789 0.177 -14.011 1.00 83.94 70 LEU A CA 1
ATOM 538 C C . LEU A 1 70 ? 4.554 -0.099 -14.892 1.00 83.94 70 LEU A C 1
ATOM 540 O O . LEU A 1 70 ? 3.494 -0.509 -14.384 1.00 83.94 70 LEU A O 1
ATOM 544 N N . PRO A 1 71 ? 4.635 0.168 -16.208 1.00 83.44 71 PRO A N 1
ATOM 545 C CA . PRO A 1 71 ? 3.506 -0.003 -17.108 1.00 83.44 71 PRO A CA 1
ATOM 546 C C . PRO A 1 71 ? 3.194 -1.491 -17.313 1.00 83.44 71 PRO A C 1
ATOM 548 O O . PRO A 1 71 ? 4.088 -2.316 -17.449 1.00 83.44 71 PRO A O 1
ATOM 551 N N . GLY A 1 72 ? 1.909 -1.842 -17.358 1.00 86.69 72 GLY A N 1
ATOM 552 C CA . GLY A 1 72 ? 1.438 -3.198 -17.655 1.00 86.69 72 GLY A CA 1
ATOM 553 C C . GLY A 1 72 ? 1.525 -4.218 -16.512 1.00 86.69 72 GLY A C 1
ATOM 554 O O . GLY A 1 72 ? 0.994 -5.314 -16.674 1.00 86.69 72 GLY A O 1
ATOM 555 N N . LEU A 1 73 ? 2.122 -3.876 -15.365 1.00 87.12 73 LEU A N 1
ATOM 556 C CA . LEU A 1 73 ? 2.242 -4.787 -14.218 1.00 87.12 73 LEU A CA 1
ATOM 557 C C . LEU A 1 73 ? 1.069 -4.650 -13.236 1.00 87.12 73 LEU A C 1
ATOM 559 O O . LEU A 1 73 ?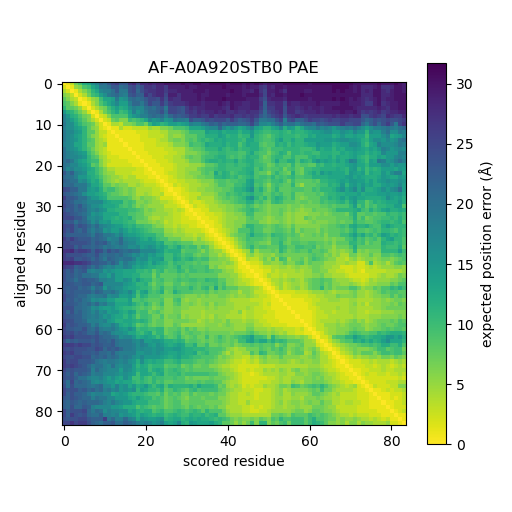 0.497 -3.564 -13.093 1.00 87.12 73 LEU A O 1
ATOM 563 N N . ARG A 1 74 ? 0.715 -5.755 -12.562 1.00 88.31 74 ARG A N 1
ATOM 564 C CA . ARG A 1 74 ? -0.319 -5.832 -11.516 1.00 88.31 74 ARG A CA 1
ATOM 565 C C . ARG A 1 74 ? 0.344 -5.902 -10.141 1.00 88.31 74 ARG A C 1
ATOM 567 O O . ARG A 1 74 ? 1.203 -5.092 -9.850 1.00 88.31 74 ARG A O 1
ATOM 574 N N . HIS A 1 75 ? -0.085 -6.781 -9.237 1.00 84.00 75 HIS A N 1
ATOM 575 C CA . HIS A 1 75 ? 0.326 -6.727 -7.832 1.00 84.00 75 HIS A CA 1
ATOM 576 C C . HIS A 1 75 ? 1.724 -7.309 -7.562 1.00 84.00 75 HIS A C 1
ATOM 578 O O . HIS A 1 75 ? 2.410 -6.866 -6.644 1.00 84.00 75 HIS A O 1
ATOM 584 N N . MET A 1 76 ? 2.169 -8.289 -8.351 1.00 84.25 76 MET A N 1
ATOM 585 C CA . MET A 1 76 ? 3.358 -9.093 -8.053 1.00 84.25 76 MET A CA 1
ATOM 586 C C . MET A 1 76 ? 4.424 -8.875 -9.125 1.00 84.25 76 MET A C 1
ATOM 588 O O . MET A 1 76 ? 4.843 -9.830 -9.772 1.00 84.25 76 MET A O 1
ATOM 592 N N . ALA A 1 77 ? 4.888 -7.630 -9.290 1.00 83.25 77 ALA A N 1
ATOM 593 C CA . ALA A 1 77 ? 5.897 -7.276 -10.299 1.00 83.25 77 ALA A CA 1
ATOM 594 C C . ALA A 1 77 ? 7.096 -8.243 -10.362 1.00 83.25 77 ALA A C 1
ATOM 596 O O . ALA A 1 77 ? 7.382 -8.701 -11.460 1.00 83.25 77 ALA A O 1
ATOM 597 N N . PRO A 1 78 ? 7.721 -8.685 -9.247 1.00 84.19 78 PRO A N 1
ATOM 598 C CA . PRO A 1 78 ? 8.836 -9.639 -9.318 1.00 84.19 78 PRO A CA 1
ATOM 599 C C . PRO A 1 78 ? 8.483 -11.012 -9.914 1.00 84.19 78 PRO A C 1
ATOM 601 O O . PRO A 1 78 ? 9.374 -11.767 -10.287 1.00 84.19 78 PRO A O 1
ATOM 604 N N . VAL A 1 79 ? 7.196 -11.368 -9.947 1.00 87.31 79 VAL A N 1
ATOM 605 C CA . VAL A 1 79 ? 6.674 -12.600 -10.559 1.00 87.31 79 VAL A CA 1
ATOM 606 C C . VAL A 1 79 ? 6.218 -12.345 -11.995 1.00 87.31 79 VAL A C 1
ATOM 608 O O . VAL A 1 79 ? 6.393 -13.208 -12.849 1.00 87.31 79 VAL A O 1
ATOM 611 N N . GLU A 1 80 ? 5.615 -11.185 -12.253 1.00 85.38 80 GLU A N 1
ATOM 612 C CA . GLU A 1 80 ? 5.085 -10.807 -13.567 1.00 85.38 80 GLU A CA 1
ATOM 613 C C . GLU A 1 80 ? 6.197 -10.427 -14.554 1.00 85.38 80 GLU A C 1
ATOM 615 O O . GLU A 1 80 ? 6.140 -10.836 -15.712 1.00 85.38 80 GLU A O 1
ATOM 620 N N . ASP A 1 81 ? 7.213 -9.700 -14.086 1.00 87.25 81 ASP A N 1
ATOM 621 C CA . ASP A 1 81 ? 8.420 -9.343 -14.830 1.00 87.25 81 ASP A CA 1
ATOM 622 C C . ASP A 1 81 ? 9.621 -9.193 -13.869 1.00 87.25 81 ASP A C 1
ATOM 624 O O . ASP A 1 81 ? 9.835 -8.131 -13.280 1.00 87.25 81 ASP A O 1
ATOM 628 N N . PRO A 1 82 ? 10.427 -10.254 -13.685 1.00 85.50 82 PRO A N 1
ATOM 629 C CA . PRO A 1 82 ? 11.583 -10.234 -12.788 1.00 85.50 82 PRO A CA 1
ATOM 630 C C . PRO A 1 82 ? 12.688 -9.231 -13.164 1.00 85.50 82 PRO A C 1
ATOM 632 O O . PRO A 1 82 ? 13.616 -9.056 -12.374 1.00 85.50 82 PRO A O 1
ATOM 635 N N . GLY A 1 83 ? 12.648 -8.648 -14.369 1.00 83.69 83 GLY A N 1
ATOM 636 C CA . GLY A 1 83 ? 13.677 -7.741 -14.888 1.00 83.69 83 GLY A CA 1
ATOM 637 C C . GLY A 1 83 ? 13.256 -6.275 -15.010 1.00 83.69 83 GLY A C 1
ATOM 638 O O . GLY A 1 83 ? 14.055 -5.491 -15.525 1.00 83.69 83 GLY A O 1
ATOM 639 N N . ALA A 1 84 ? 12.033 -5.935 -14.593 1.00 74.94 84 ALA A N 1
ATOM 640 C CA . ALA A 1 84 ? 11.469 -4.586 -14.665 1.00 74.94 84 ALA A CA 1
ATOM 641 C C . ALA A 1 84 ? 12.128 -3.581 -13.707 1.00 74.94 84 ALA A C 1
ATOM 643 O O . ALA A 1 84 ? 12.561 -3.987 -12.603 1.00 74.94 84 ALA A O 1
#

Solvent-accessible surface area (backbone atoms only — not comparable to full-atom values): 5517 Å² total; per-residue (Å²): 136,83,81,81,69,89,67,81,90,64,80,58,62,66,72,66,44,54,69,54,49,50,72,73,45,38,64,69,64,46,52,63,54,55,74,69,59,80,69,83,78,76,69,38,25,74,58,18,88,90,48,43,71,69,56,50,51,62,71,33,64,85,66,84,58,88,79,54,70,42,78,89,29,43,85,53,43,73,78,77,45,73,83,117

Foldseek 3Di:
DDDDDDDPPDDPPCVVCVVVVCVVCVCVVVVVVLLVDPDPQAAAEPAAPPCDPVNSVVSCVNPVDDHHYHYPDYDCCCVVPVPD

Mean predicted aligned error: 11.26 Å

Secondary structure (DSSP, 8-state):
--------SS--HHHHHHHHHHHHHHHHHHHHHHTT--SPPPPEETT-TTS-HHHHHHHHTTTT----EETT--S-HHHH-TT-